Protein AF-A0A0G2K9V1-F1 (afdb_monomer_lite)

Secondary structure (DSSP, 8-state):
---PPPPPP-PPPPPPPPPP----PPPP---------PPP---------SS------S-GGGGHHHHHHHHHHHHHHHHHHHHHHHHHHTTTSPPP---SHHHHHHHHHHHHHTSSS-TTS---GGG--

Sequence (129 aa):
MLARPRTPVTFGPSQPPSLPTERYGAPPLSRAAGRAVKPPVTSEEPVTVTGWSVSNGEEMWFEILPGLAIMGVCLVIPGVSTAYIHKFTNGGKEKRVARVHYQWYLMERDRRISGVNRYYVSKGLENID

Radius of gyration: 33.39 Å; chains: 1; bounding box: 70×55×89 Å

pLDDT: mean 73.61, std 16.57, range [41.78, 95.56]

Foldseek 3Di:
DDDDDDDDDDDDDDDDDDDDDDDDDDDDDDDDDDDDDDDPPPPPPPPPPDPDDPDDDDDPVCPCVVVVVVVVVVVVVVVVVVQVVQCVLLVNDHHQDPPDPVSVVLLVVCLVVQVPSHSSRDDDCVVPD

Structure (mmCIF, N/CA/C/O backbone):
data_AF-A0A0G2K9V1-F1
#
_entry.id   AF-A0A0G2K9V1-F1
#
loop_
_atom_site.group_PDB
_atom_site.id
_atom_site.type_symbol
_atom_site.label_atom_id
_atom_site.label_alt_id
_atom_site.label_comp_id
_atom_site.label_asym_id
_atom_site.label_entity_id
_atom_site.label_seq_id
_atom_site.pdbx_PDB_ins_code
_atom_site.Cartn_x
_atom_site.Cartn_y
_atom_site.Cartn_z
_atom_site.occupancy
_atom_site.B_iso_or_equiv
_atom_site.auth_seq_id
_atom_site.auth_comp_id
_atom_site.auth_asym_id
_atom_site.auth_atom_id
_atom_site.pdbx_PDB_model_num
ATOM 1 N N . MET A 1 1 ? -6.706 -13.037 -38.512 1.00 50.28 1 MET A N 1
ATOM 2 C CA . MET A 1 1 ? -7.124 -14.236 -37.751 1.00 50.28 1 MET A CA 1
ATOM 3 C C . MET A 1 1 ? -8.106 -13.806 -36.671 1.00 50.28 1 MET A C 1
ATOM 5 O O . MET A 1 1 ? -7.709 -13.133 -35.732 1.00 50.28 1 MET A O 1
ATOM 9 N N . LEU A 1 2 ? -9.391 -14.101 -36.877 1.00 46.53 2 LEU A N 1
ATOM 10 C CA . LEU A 1 2 ? -10.514 -13.786 -35.987 1.00 46.53 2 LEU A CA 1
ATOM 11 C C . LEU A 1 2 ? -10.729 -14.952 -35.008 1.00 46.53 2 LEU A C 1
ATOM 13 O O . LEU A 1 2 ? -10.947 -16.073 -35.460 1.00 46.53 2 LEU A O 1
ATOM 17 N N . ALA A 1 3 ? -10.708 -14.701 -33.696 1.00 59.94 3 ALA A N 1
ATOM 18 C CA . ALA A 1 3 ? -11.094 -15.678 -32.672 1.00 59.94 3 ALA A CA 1
ATOM 19 C C . ALA A 1 3 ? -12.182 -15.084 -31.756 1.00 59.94 3 ALA A C 1
ATOM 21 O O . ALA A 1 3 ? -12.080 -13.946 -31.309 1.00 59.94 3 ALA A O 1
ATOM 22 N N . ARG A 1 4 ? -13.258 -15.859 -31.575 1.00 57.25 4 ARG A N 1
ATOM 23 C CA . ARG A 1 4 ? -14.608 -15.485 -31.105 1.00 57.25 4 ARG A CA 1
ATOM 24 C C . ARG A 1 4 ? -14.699 -15.206 -29.588 1.00 57.25 4 ARG A C 1
ATOM 26 O O . ARG A 1 4 ? -13.953 -15.829 -28.834 1.00 57.25 4 ARG A O 1
ATOM 33 N N . PRO A 1 5 ? -15.667 -14.395 -29.111 1.00 58.72 5 PRO A N 1
ATOM 34 C CA . PRO A 1 5 ? -15.942 -14.253 -27.680 1.00 58.72 5 PRO A CA 1
ATOM 35 C C . PRO A 1 5 ? -16.793 -15.425 -27.147 1.00 58.72 5 PRO A C 1
ATOM 37 O O . PRO A 1 5 ? -17.766 -15.835 -27.779 1.00 58.72 5 PRO A O 1
ATOM 40 N N . ARG A 1 6 ? -16.418 -15.971 -25.979 1.00 68.75 6 ARG A N 1
ATOM 41 C CA . ARG A 1 6 ? -17.177 -16.988 -25.222 1.00 68.75 6 ARG A CA 1
ATOM 42 C C . ARG A 1 6 ? -18.236 -16.314 -24.336 1.00 68.75 6 ARG A C 1
ATOM 44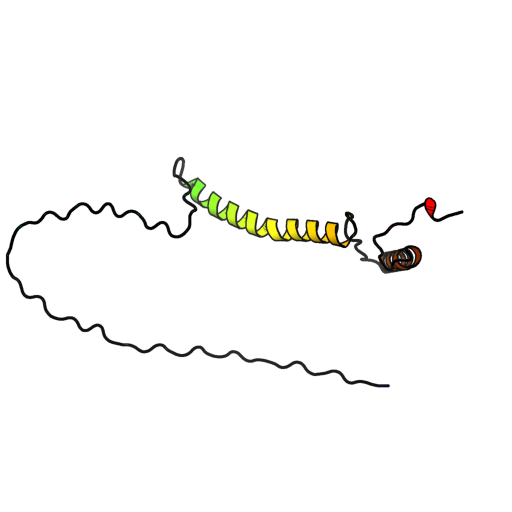 O O . ARG A 1 6 ? -17.949 -15.312 -23.690 1.00 68.75 6 ARG A O 1
ATOM 51 N N . THR A 1 7 ? -19.435 -16.886 -24.299 1.00 65.62 7 THR A N 1
ATOM 52 C CA . THR A 1 7 ? -20.584 -16.489 -23.465 1.00 65.62 7 THR A CA 1
ATOM 53 C C . THR A 1 7 ? -20.383 -16.855 -21.985 1.00 65.62 7 THR A C 1
ATOM 55 O O . THR A 1 7 ? -19.795 -17.905 -21.713 1.00 65.62 7 THR A O 1
ATOM 58 N N . PRO A 1 8 ? -20.893 -16.068 -21.018 1.00 64.94 8 PRO A N 1
ATOM 59 C CA . PRO A 1 8 ? -20.867 -16.435 -19.604 1.00 64.94 8 PRO A CA 1
ATOM 60 C C . PRO A 1 8 ? -22.024 -17.384 -19.239 1.00 64.94 8 PRO A C 1
ATOM 62 O O . PRO A 1 8 ? -23.133 -17.258 -19.751 1.00 64.94 8 PRO A O 1
ATOM 65 N N . VAL A 1 9 ? -21.746 -18.337 -18.346 1.00 69.25 9 VAL A N 1
ATOM 66 C CA . VAL A 1 9 ? -22.703 -19.308 -17.788 1.00 69.25 9 VAL A CA 1
ATOM 67 C C . VAL A 1 9 ? -23.430 -18.672 -16.599 1.00 69.25 9 VAL A C 1
ATOM 69 O O . VAL A 1 9 ? -22.784 -18.213 -15.659 1.00 69.25 9 VAL A O 1
ATOM 72 N N . THR A 1 10 ? -24.762 -18.658 -16.625 1.00 62.28 10 THR A N 1
ATOM 73 C CA . THR A 1 10 ? -25.615 -18.209 -15.513 1.00 62.28 10 THR A CA 1
ATOM 74 C C . THR A 1 10 ? -25.958 -19.399 -14.615 1.00 62.28 10 THR A C 1
ATOM 76 O O . THR A 1 10 ? -26.645 -20.318 -15.051 1.00 62.28 10 THR A O 1
ATOM 79 N N . PHE A 1 11 ? -25.507 -19.381 -13.359 1.00 61.75 11 PHE A N 1
ATOM 80 C CA . PHE A 1 11 ? -25.977 -20.299 -12.315 1.00 61.75 11 PHE A CA 1
ATOM 81 C C . PHE A 1 11 ? -27.176 -19.670 -11.589 1.00 61.75 11 PHE A C 1
ATOM 83 O O . PHE A 1 11 ? -27.063 -18.574 -11.043 1.00 61.75 11 PHE A O 1
ATOM 90 N N . GLY A 1 12 ? -28.330 -20.343 -11.617 1.00 74.38 12 GLY A N 1
ATOM 91 C CA . GLY A 1 12 ? -29.518 -19.970 -10.839 1.00 74.38 12 GLY A CA 1
ATOM 92 C C . GLY A 1 12 ? -29.439 -20.455 -9.380 1.00 74.38 12 GLY A C 1
ATOM 93 O O . GLY A 1 12 ? -28.633 -21.338 -9.078 1.00 74.38 12 GLY A O 1
ATOM 94 N N . PRO A 1 13 ? -30.250 -19.899 -8.462 1.00 67.00 13 PRO A N 1
ATOM 95 C CA . PRO A 1 13 ? -30.188 -20.232 -7.041 1.00 67.00 13 PRO A CA 1
ATOM 96 C C . PRO A 1 13 ? -30.761 -21.630 -6.749 1.00 67.00 13 PRO A C 1
ATOM 98 O O . PRO A 1 13 ? -31.914 -21.925 -7.057 1.00 67.00 13 PRO A O 1
ATOM 101 N N . SER A 1 14 ? -29.955 -22.481 -6.115 1.00 64.31 14 SER A N 1
ATOM 102 C CA . SER A 1 14 ? -30.348 -23.780 -5.558 1.00 64.31 14 SER A CA 1
ATOM 103 C C . SER A 1 14 ? -31.066 -23.610 -4.209 1.00 64.31 14 SER A C 1
ATOM 105 O O . SER A 1 14 ? -30.511 -22.995 -3.299 1.00 64.31 14 SER A O 1
ATOM 107 N N . GLN A 1 15 ? -32.271 -24.167 -4.059 1.00 69.38 15 GLN A N 1
ATOM 108 C CA . GLN A 1 15 ? -32.987 -24.261 -2.775 1.00 69.38 15 GLN A CA 1
ATOM 109 C C . GLN A 1 15 ? -32.299 -25.265 -1.822 1.00 69.38 15 GLN A C 1
ATOM 111 O O . GLN A 1 15 ? -31.877 -26.325 -2.289 1.00 69.38 15 GLN A O 1
ATOM 116 N N . PRO A 1 16 ? -32.203 -24.993 -0.505 1.00 73.00 16 PRO A N 1
ATOM 117 C CA . PRO A 1 16 ? -31.751 -25.983 0.472 1.00 73.00 16 PRO A CA 1
ATOM 118 C C . PRO A 1 16 ? -32.876 -26.972 0.860 1.00 73.00 16 PRO A C 1
ATOM 120 O O . PRO A 1 16 ? -34.043 -26.577 0.914 1.00 73.00 16 PRO A O 1
ATOM 123 N N . PRO A 1 17 ? -32.549 -28.246 1.152 1.00 67.69 17 PRO A N 1
ATOM 124 C CA . PRO A 1 17 ? -33.522 -29.279 1.513 1.00 67.69 17 PRO A CA 1
ATOM 125 C C . PRO A 1 17 ? -34.030 -29.155 2.964 1.00 67.69 17 PRO A C 1
ATOM 127 O O . PRO A 1 17 ? -33.300 -28.748 3.867 1.00 67.69 17 PRO A O 1
ATOM 130 N N . SER A 1 18 ? -35.291 -29.538 3.182 1.00 61.59 18 SER A N 1
ATOM 131 C CA . SER A 1 18 ? -35.998 -29.566 4.469 1.00 61.59 18 SER A CA 1
ATOM 132 C C . SER A 1 18 ? -35.509 -30.697 5.390 1.00 61.59 18 SER A C 1
ATOM 134 O O . SER A 1 18 ? -35.359 -31.839 4.962 1.00 61.59 18 SER A O 1
ATOM 136 N N . LEU A 1 19 ? -35.283 -30.388 6.673 1.00 69.31 19 LEU A N 1
ATOM 137 C CA . LEU A 1 19 ? -34.884 -31.363 7.698 1.00 69.31 19 LEU A CA 1
ATOM 138 C C . LEU A 1 19 ? -36.104 -32.105 8.293 1.00 69.31 19 LEU A C 1
ATOM 140 O O . LEU A 1 19 ? -37.152 -31.485 8.489 1.00 69.31 19 LEU A O 1
ATOM 144 N N . PRO A 1 20 ? -35.981 -33.411 8.603 1.00 58.06 20 PRO A N 1
ATOM 145 C CA . PRO A 1 20 ? -37.081 -34.243 9.085 1.00 58.06 20 PRO A CA 1
ATOM 146 C C . PRO A 1 20 ? -37.406 -34.021 10.571 1.00 58.06 20 PRO A C 1
ATOM 148 O O . PRO A 1 20 ? -36.532 -33.857 11.419 1.00 58.06 20 PRO A O 1
ATOM 151 N N . THR A 1 21 ? -38.703 -34.048 10.874 1.00 54.00 21 THR A N 1
ATOM 152 C CA . THR A 1 21 ? -39.301 -33.933 12.208 1.00 54.00 21 THR A CA 1
ATOM 153 C C . THR A 1 21 ? -39.372 -35.310 12.888 1.00 54.00 21 THR A C 1
ATOM 155 O O . THR A 1 21 ? -40.240 -36.109 12.549 1.00 54.00 21 THR A O 1
ATOM 158 N N . GLU A 1 22 ? -38.521 -35.589 13.878 1.00 49.69 22 GLU A N 1
ATOM 159 C CA . GLU A 1 22 ? -38.716 -36.687 14.848 1.00 49.69 22 GLU A CA 1
ATOM 160 C C . GLU A 1 22 ? -38.683 -36.105 16.270 1.00 49.69 22 GLU A C 1
ATOM 162 O O . GLU A 1 22 ? -37.690 -35.536 16.707 1.00 49.69 22 GLU A O 1
ATOM 167 N N . ARG A 1 23 ? -39.849 -35.954 16.910 1.00 52.38 23 ARG A N 1
ATOM 168 C CA . ARG A 1 23 ? -40.458 -36.906 17.864 1.00 52.38 23 ARG A CA 1
ATOM 169 C C . ARG A 1 23 ? -39.622 -37.138 19.133 1.00 52.38 23 ARG A C 1
ATOM 171 O O . ARG A 1 23 ? -39.090 -38.217 19.359 1.00 52.38 23 ARG A O 1
ATOM 178 N N . TYR A 1 24 ? -39.631 -36.152 20.032 1.00 51.53 24 TYR A N 1
ATOM 179 C CA . TYR A 1 24 ? -39.387 -36.398 21.457 1.00 51.53 24 TYR A CA 1
ATOM 180 C C . TYR A 1 24 ? -40.576 -37.173 22.051 1.00 51.53 24 TYR A C 1
ATOM 182 O O . TYR A 1 24 ? -41.656 -36.617 22.249 1.00 51.53 24 TYR A O 1
ATOM 190 N N . GLY A 1 25 ? -40.384 -38.466 22.314 1.00 50.75 25 GLY A N 1
ATOM 191 C CA . GLY A 1 25 ? -41.258 -39.257 23.179 1.00 50.75 25 GLY A CA 1
ATOM 192 C C . GLY A 1 25 ? -40.863 -39.057 24.643 1.00 50.75 25 GLY A C 1
ATOM 193 O O . GLY A 1 25 ? -39.722 -39.318 25.013 1.00 50.75 25 GLY A O 1
ATOM 194 N N . ALA A 1 26 ? -41.794 -38.597 25.476 1.00 57.19 26 ALA A N 1
ATOM 195 C CA . ALA A 1 26 ? -41.619 -38.508 26.925 1.00 57.19 26 ALA A CA 1
ATOM 196 C C . ALA A 1 26 ? -42.154 -39.783 27.610 1.00 57.19 26 ALA A C 1
ATOM 198 O O . ALA A 1 26 ? -43.310 -40.138 27.368 1.00 57.19 26 ALA A O 1
ATOM 199 N N . PRO A 1 27 ? -41.382 -40.465 28.478 1.00 71.38 27 PRO A N 1
ATOM 200 C CA . PRO A 1 27 ? -41.927 -41.440 29.421 1.00 71.38 27 PRO A CA 1
ATOM 201 C C . PRO A 1 27 ? -42.297 -40.801 30.785 1.00 71.38 27 PRO A C 1
ATOM 203 O O . PRO A 1 27 ? -41.827 -39.709 31.109 1.00 71.38 27 PRO A O 1
ATOM 206 N N . PRO A 1 28 ? -43.181 -41.446 31.576 1.00 56.56 28 PRO A N 1
ATOM 207 C CA . PRO A 1 28 ? -44.060 -40.779 32.540 1.00 56.56 28 PRO A CA 1
ATOM 208 C C . PRO A 1 28 ? -43.472 -40.588 33.950 1.00 56.56 28 PRO A C 1
ATOM 210 O O . PRO A 1 28 ? -42.691 -41.392 34.451 1.00 56.56 28 PRO A O 1
ATOM 213 N N . LEU A 1 29 ? -43.941 -39.528 34.619 1.00 50.62 29 LEU A N 1
ATOM 214 C CA . LEU A 1 29 ? -43.694 -39.185 36.024 1.00 50.62 29 LEU A CA 1
ATOM 215 C C . LEU A 1 29 ? -44.382 -40.180 36.982 1.00 50.62 29 LEU A C 1
ATOM 217 O O . LEU A 1 29 ? -45.600 -40.137 37.145 1.00 50.62 29 LEU A O 1
ATOM 221 N N . SER A 1 30 ? -43.609 -41.005 37.697 1.00 54.53 30 SER A N 1
ATOM 222 C CA . SER A 1 30 ? -44.088 -41.764 38.865 1.00 54.53 30 SER A CA 1
ATOM 223 C C . SER A 1 30 ? -43.228 -41.505 40.109 1.00 54.53 30 SER A C 1
ATOM 225 O O . SER A 1 30 ? -42.219 -42.153 40.366 1.00 54.53 30 SER A O 1
ATOM 227 N N . ARG A 1 31 ? -43.679 -40.502 40.863 1.00 46.59 31 ARG A N 1
ATOM 228 C CA . ARG A 1 31 ? -43.700 -40.340 42.327 1.00 46.59 31 ARG A CA 1
ATOM 229 C C . ARG A 1 31 ? -43.125 -41.509 43.158 1.00 46.59 31 ARG A C 1
ATOM 231 O O . ARG A 1 31 ? -43.801 -42.511 43.361 1.00 46.59 31 ARG A O 1
ATOM 238 N N . ALA A 1 32 ? -41.958 -41.305 43.768 1.00 50.19 32 ALA A N 1
ATOM 239 C CA . ALA A 1 32 ? -41.526 -42.035 44.961 1.00 50.19 32 ALA A CA 1
ATOM 240 C C . ALA A 1 32 ? -40.720 -41.102 45.875 1.00 50.19 32 ALA A C 1
ATOM 242 O O . ALA A 1 32 ? -39.811 -40.400 45.442 1.00 50.19 32 ALA A O 1
ATOM 243 N N . ALA A 1 33 ? -41.133 -41.061 47.137 1.00 52.25 33 ALA A N 1
ATOM 244 C CA . ALA A 1 33 ? -40.583 -40.237 48.196 1.00 52.25 33 ALA A CA 1
ATOM 245 C C . ALA A 1 33 ? -39.162 -40.678 48.574 1.00 52.25 33 ALA A C 1
ATOM 247 O O . ALA A 1 33 ? -38.897 -41.869 48.712 1.00 52.25 33 ALA A O 1
ATOM 248 N N . GLY A 1 34 ? -38.265 -39.724 48.821 1.00 51.28 34 GLY A N 1
ATOM 249 C CA . GLY A 1 34 ? -36.941 -40.050 49.337 1.00 51.28 34 GLY A CA 1
ATOM 250 C C . GLY A 1 34 ? -36.015 -38.848 49.411 1.00 51.28 34 GLY A C 1
ATOM 251 O O . GLY A 1 34 ? -35.461 -38.446 48.404 1.00 51.28 34 GLY A O 1
ATOM 252 N N . ARG A 1 35 ? -35.829 -38.341 50.635 1.00 52.09 35 ARG A N 1
ATOM 253 C CA . ARG A 1 35 ? -34.717 -37.496 51.104 1.00 52.09 35 ARG A CA 1
ATOM 254 C C . ARG A 1 35 ? -34.429 -36.194 50.349 1.00 52.09 35 ARG A C 1
ATOM 256 O O . ARG A 1 35 ? -33.945 -36.164 49.227 1.00 52.09 35 ARG A O 1
ATOM 263 N N . ALA A 1 36 ? -34.574 -35.109 51.105 1.00 41.78 36 ALA A N 1
ATOM 264 C CA . ALA A 1 36 ? -33.931 -33.832 50.861 1.00 41.78 36 ALA A CA 1
ATOM 265 C C . ALA A 1 36 ? -32.413 -34.013 50.664 1.00 41.78 36 ALA A C 1
ATOM 267 O O . ALA A 1 36 ? -31.652 -34.125 51.624 1.00 41.78 36 ALA A O 1
ATOM 268 N N . VAL A 1 37 ? -31.988 -34.041 49.406 1.00 59.34 37 VAL A N 1
ATOM 269 C CA . VAL A 1 37 ? -30.609 -33.800 48.992 1.00 59.34 37 VAL A CA 1
ATOM 270 C C . VAL A 1 37 ? -30.582 -32.348 48.533 1.00 59.34 37 VAL A C 1
ATOM 272 O O . VAL A 1 37 ? -31.200 -32.001 47.530 1.00 59.34 37 VAL A O 1
ATOM 275 N N . LYS A 1 38 ? -29.927 -31.477 49.312 1.00 59.78 38 LYS A N 1
ATOM 276 C CA . LYS A 1 38 ? -29.583 -30.128 48.846 1.00 59.78 38 LYS A CA 1
ATOM 277 C C . LY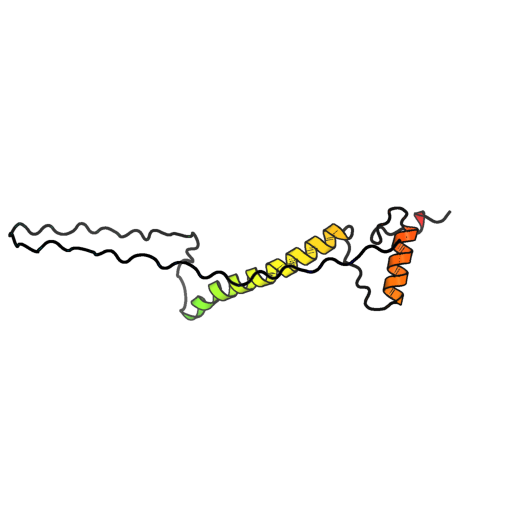S A 1 38 ? -28.799 -30.289 47.537 1.00 59.78 38 LYS A C 1
ATOM 279 O O . LYS A 1 38 ? -27.831 -31.053 47.548 1.00 59.78 38 LYS A O 1
ATOM 284 N N . PRO A 1 39 ? -29.173 -29.608 46.441 1.00 59.22 39 PRO A N 1
ATOM 285 C CA . PRO A 1 39 ? -28.334 -29.620 45.255 1.00 59.22 39 PRO A CA 1
ATOM 286 C C . PRO A 1 39 ? -26.967 -29.024 45.626 1.00 59.22 39 PRO A C 1
ATOM 288 O O . PRO A 1 39 ? -26.926 -28.020 46.351 1.00 59.22 39 PRO A O 1
ATOM 291 N N . PRO A 1 40 ? -25.844 -29.625 45.192 1.00 58.66 40 PRO A N 1
ATOM 292 C CA . PRO A 1 40 ? -24.573 -28.928 45.237 1.00 58.66 40 PRO A CA 1
ATOM 293 C C . PRO A 1 40 ? -24.734 -27.651 44.413 1.00 58.66 40 PRO A C 1
ATOM 295 O O . PRO A 1 40 ? -25.281 -27.686 43.312 1.00 58.66 40 PRO A O 1
ATOM 298 N N . VAL A 1 41 ? -24.298 -26.525 44.975 1.00 57.28 41 VAL A N 1
ATOM 299 C CA . VAL A 1 41 ? -24.093 -25.288 44.225 1.00 57.28 41 VAL A CA 1
ATOM 300 C C . VAL A 1 41 ? -23.051 -25.619 43.164 1.00 57.28 41 VAL A C 1
ATOM 302 O O . VAL A 1 41 ? -21.852 -25.597 43.422 1.00 57.28 41 VAL A O 1
ATOM 305 N N . THR A 1 42 ? -23.516 -26.017 41.985 1.00 49.31 42 THR A N 1
ATOM 306 C CA . THR A 1 42 ? -22.723 -25.945 40.774 1.00 49.31 42 THR A CA 1
ATOM 307 C C . THR A 1 42 ? -22.576 -24.460 40.519 1.00 49.31 42 THR A C 1
ATOM 309 O O . THR A 1 42 ? -23.517 -23.799 40.081 1.00 49.31 42 THR A O 1
ATOM 312 N N . SER A 1 43 ? -21.419 -23.912 40.886 1.00 45.34 43 SER A N 1
ATOM 313 C CA . SER A 1 43 ? -20.906 -22.730 40.218 1.00 45.34 43 SER A CA 1
ATOM 314 C C . SER A 1 43 ? -20.931 -23.062 38.731 1.00 45.34 43 SER A C 1
ATOM 316 O O . SER A 1 43 ? -20.084 -23.818 38.255 1.00 45.34 43 SER A O 1
ATOM 318 N N . GLU A 1 44 ? -21.969 -22.611 38.031 1.00 51.12 44 GLU A N 1
ATOM 319 C CA . GLU A 1 44 ? -21.963 -22.598 36.581 1.00 51.12 44 GLU A CA 1
ATOM 320 C C . GLU A 1 44 ? -20.814 -21.678 36.188 1.00 51.12 44 GLU A C 1
ATOM 322 O O . GLU A 1 44 ? -20.928 -20.453 36.213 1.00 51.12 44 GLU A O 1
ATOM 327 N N . GLU A 1 45 ? -19.655 -22.280 35.933 1.00 53.81 45 GLU A N 1
ATOM 328 C CA . GLU A 1 45 ? -18.601 -21.604 35.210 1.00 53.81 45 GLU A CA 1
ATOM 329 C C . GLU A 1 45 ? -19.176 -21.275 33.829 1.00 53.81 45 GLU A C 1
ATOM 331 O O . GLU A 1 45 ? -19.602 -22.189 33.111 1.00 53.81 45 GLU A O 1
ATOM 336 N N . PRO A 1 46 ? -19.237 -19.993 33.435 1.00 54.53 46 PRO A N 1
ATOM 337 C CA . PRO A 1 46 ? -19.625 -19.655 32.084 1.00 54.53 46 PRO A CA 1
ATOM 338 C C . PRO A 1 46 ? -18.563 -20.235 31.151 1.00 54.53 46 PRO A C 1
ATOM 340 O O . PRO A 1 46 ? -17.409 -19.798 31.152 1.00 54.53 46 PRO A O 1
ATOM 343 N N . VAL A 1 47 ? -18.954 -21.228 30.349 1.00 55.84 47 VAL A N 1
ATOM 344 C CA . VAL A 1 47 ? -18.154 -21.704 29.219 1.00 55.84 47 VAL A CA 1
ATOM 345 C C . VAL A 1 47 ? -17.976 -20.512 28.282 1.00 55.84 47 VAL A C 1
ATOM 347 O O . VAL A 1 47 ? -18.855 -20.163 27.494 1.00 55.84 47 VAL A O 1
ATOM 350 N N . THR A 1 48 ? -16.836 -19.842 28.414 1.00 50.81 48 THR A N 1
ATOM 351 C CA . THR A 1 48 ? -16.443 -18.677 27.627 1.00 50.81 48 THR A CA 1
ATOM 352 C C . THR A 1 48 ? -15.945 -19.166 26.275 1.00 50.81 48 THR A C 1
ATOM 354 O O . THR A 1 48 ? -14.755 -19.293 25.998 1.00 50.81 48 THR A O 1
ATOM 357 N N . VAL A 1 49 ? -16.902 -19.491 25.409 1.00 54.41 49 VAL A N 1
ATOM 358 C CA . VAL A 1 49 ? -16.658 -19.660 23.980 1.00 54.41 49 VAL A CA 1
ATOM 359 C C . VAL A 1 49 ? -16.396 -18.258 23.430 1.00 54.41 49 VAL A C 1
ATOM 361 O O . VAL A 1 49 ? -17.292 -17.423 23.418 1.00 54.41 49 VAL A O 1
ATOM 364 N N . THR A 1 50 ? -15.162 -18.010 22.989 1.00 53.00 50 THR A N 1
ATOM 365 C CA . THR A 1 50 ? -14.598 -16.732 22.502 1.00 53.00 50 THR A CA 1
ATOM 366 C C . THR A 1 50 ? -14.027 -15.813 23.593 1.00 53.00 50 THR A C 1
ATOM 368 O O . THR A 1 50 ? -14.722 -15.165 24.368 1.00 53.00 50 THR A O 1
ATOM 371 N N . GLY A 1 51 ? -12.693 -15.773 23.649 1.00 47.38 51 GLY A N 1
ATOM 372 C CA . GLY A 1 51 ? -11.908 -14.984 24.593 1.00 47.38 51 GLY A CA 1
ATOM 373 C C . GLY A 1 51 ? -11.866 -13.496 24.256 1.00 47.38 51 GLY A C 1
ATOM 374 O O . GLY A 1 51 ? -10.838 -13.006 23.801 1.00 47.38 51 GLY A O 1
ATOM 375 N N . TRP A 1 52 ? -12.958 -12.788 24.540 1.00 43.97 52 TRP A N 1
ATOM 376 C CA . TRP A 1 52 ? -12.965 -11.334 24.724 1.00 43.97 52 TRP A CA 1
ATOM 377 C C . TRP A 1 52 ? -13.881 -10.994 25.908 1.00 43.97 52 TRP A C 1
ATOM 379 O O . TRP A 1 52 ? -15.049 -10.666 25.738 1.00 43.97 52 TRP A O 1
ATOM 389 N N . SER A 1 53 ? -13.349 -11.118 27.126 1.00 51.91 53 SER A N 1
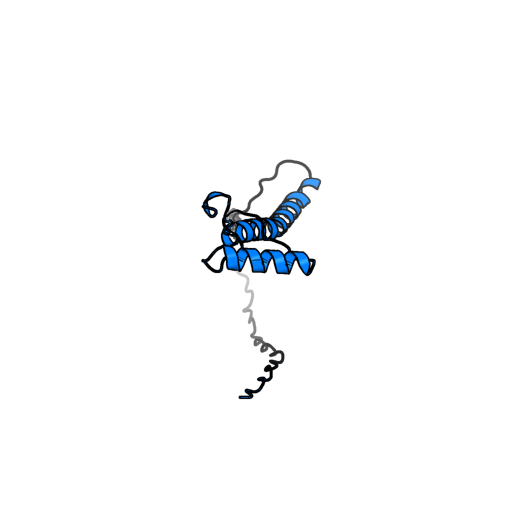ATOM 390 C CA . SER A 1 53 ? -13.986 -10.615 28.348 1.00 51.91 53 SER A CA 1
ATOM 391 C C . SER A 1 53 ? -13.476 -9.197 28.600 1.00 51.91 53 SER A C 1
ATOM 393 O O . SER A 1 53 ? -12.331 -9.009 29.013 1.00 51.91 53 SER A O 1
ATOM 39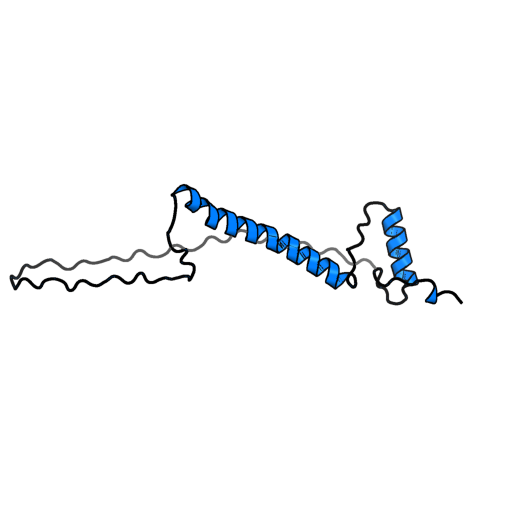5 N N . VAL A 1 54 ? -14.296 -8.193 28.287 1.00 59.22 54 VAL A N 1
ATOM 396 C CA . VAL A 1 54 ? -14.066 -6.811 28.724 1.00 59.22 54 VAL A CA 1
ATOM 397 C C . VAL A 1 54 ? -14.611 -6.718 30.148 1.00 59.22 54 VAL A C 1
ATOM 399 O O . VAL A 1 54 ? -15.821 -6.717 30.352 1.00 59.22 54 VAL A O 1
ATOM 402 N N . SER A 1 55 ? -13.715 -6.730 31.138 1.00 56.12 55 SER A N 1
ATOM 403 C CA . SER A 1 55 ? -14.078 -6.620 32.555 1.00 56.12 55 SER A CA 1
ATOM 404 C C . SER A 1 55 ? -14.744 -5.279 32.866 1.00 56.12 55 SER A C 1
ATOM 406 O O . SER A 1 55 ? -14.214 -4.215 32.555 1.00 56.12 55 SER A O 1
ATOM 408 N N . ASN A 1 56 ? -15.895 -5.392 33.524 1.00 55.78 56 ASN A N 1
ATOM 409 C CA . ASN A 1 56 ? -16.774 -4.347 34.039 1.00 55.78 56 ASN A CA 1
ATOM 410 C C . ASN A 1 56 ? -16.053 -3.345 34.955 1.00 55.78 56 ASN A C 1
ATOM 412 O O . ASN A 1 56 ? -15.204 -3.751 35.752 1.00 55.78 56 ASN A O 1
ATOM 416 N N . GLY A 1 57 ? -16.445 -2.065 34.908 1.00 57.38 57 GLY A N 1
ATOM 417 C CA . GLY A 1 57 ? -15.877 -1.066 35.812 1.00 57.38 57 GLY A CA 1
ATOM 418 C C . GLY A 1 57 ? -16.634 0.245 35.971 1.00 57.38 57 GLY A C 1
ATOM 419 O O . GLY A 1 57 ? -16.801 0.635 37.113 1.00 57.38 57 GLY A O 1
ATOM 420 N N . GLU A 1 58 ? -17.103 0.925 34.917 1.00 51.75 58 GLU A N 1
ATOM 421 C CA . GLU A 1 58 ? -17.702 2.270 35.042 1.00 51.75 58 GLU A CA 1
ATOM 422 C C . GLU A 1 58 ? -18.758 2.509 33.936 1.00 51.75 58 GLU A C 1
ATOM 424 O O . GLU A 1 58 ? -18.509 2.184 32.785 1.00 51.75 58 GLU A O 1
ATOM 429 N N . GLU A 1 59 ? -19.949 2.988 34.334 1.00 55.75 59 GLU A N 1
ATOM 430 C CA . GLU A 1 59 ? -21.088 3.588 33.594 1.00 55.75 59 GLU A CA 1
ATOM 431 C C . GLU A 1 59 ? -21.682 2.905 32.314 1.00 55.75 59 GLU A C 1
ATOM 433 O O . GLU A 1 59 ? -21.043 2.721 31.287 1.00 55.75 59 GLU A O 1
ATOM 438 N N . MET A 1 60 ? -22.997 2.622 32.314 1.00 68.62 60 MET A N 1
ATOM 439 C CA . MET A 1 60 ? -23.765 1.958 31.223 1.00 68.62 60 MET A CA 1
ATOM 440 C C . MET A 1 60 ? -23.571 2.551 29.814 1.00 68.62 60 MET A C 1
ATOM 442 O O . MET A 1 60 ? -23.795 1.886 28.804 1.00 68.62 60 MET A O 1
ATOM 446 N N . TRP A 1 61 ? -23.172 3.820 29.721 1.00 81.81 61 TRP A N 1
ATOM 447 C CA . TRP A 1 61 ? -22.962 4.479 28.436 1.00 81.81 61 TRP A CA 1
ATOM 448 C C . TRP A 1 61 ? -21.765 3.915 27.662 1.00 81.81 61 TRP A C 1
ATOM 450 O O . TRP A 1 61 ? -21.715 4.068 26.443 1.00 81.81 61 TRP A O 1
ATOM 460 N N . PHE A 1 62 ? -20.819 3.252 28.334 1.00 80.38 62 PHE A N 1
ATOM 461 C CA . PHE A 1 62 ? -19.623 2.697 27.705 1.00 80.38 62 PHE A CA 1
ATOM 462 C C . PHE A 1 62 ? -19.879 1.383 26.943 1.00 80.38 62 PHE A C 1
ATOM 464 O O . PHE A 1 62 ? -19.034 0.990 26.139 1.00 80.38 62 PHE A O 1
ATOM 471 N N . GLU A 1 63 ? -21.034 0.722 27.107 1.00 79.50 63 GLU A N 1
ATOM 472 C CA . GLU A 1 63 ? -21.362 -0.544 26.415 1.00 79.50 63 GLU A CA 1
ATOM 473 C C . GLU A 1 63 ? -21.359 -0.428 24.880 1.00 79.50 63 GLU A C 1
ATOM 475 O O . GLU A 1 63 ? -21.143 -1.413 24.174 1.00 79.50 63 GLU A O 1
ATOM 480 N N . ILE A 1 64 ? -21.540 0.780 24.336 1.00 85.44 64 ILE A N 1
ATOM 481 C CA . ILE A 1 64 ? -21.461 1.027 22.889 1.00 85.44 64 ILE A CA 1
ATOM 482 C C . ILE A 1 64 ? -20.017 1.070 22.365 1.00 85.44 64 ILE A C 1
ATOM 484 O O . ILE A 1 64 ? -19.784 0.855 21.171 1.00 85.44 64 ILE A O 1
ATOM 488 N N . LEU A 1 65 ? -19.029 1.338 23.228 1.00 85.50 65 LEU A N 1
ATOM 489 C CA . LEU A 1 65 ? -17.642 1.534 22.805 1.00 85.50 65 LEU A CA 1
ATOM 490 C C . LEU A 1 65 ? -16.983 0.267 22.249 1.00 85.50 65 LEU A C 1
ATOM 492 O O . LEU A 1 65 ? -16.330 0.391 21.214 1.00 85.50 65 LEU A O 1
ATOM 496 N N . PRO A 1 66 ? -17.145 -0.939 22.831 1.00 84.19 66 PRO A N 1
ATOM 497 C CA . PRO A 1 66 ? -16.604 -2.158 22.232 1.00 84.19 66 PRO A CA 1
ATOM 498 C C . PRO A 1 66 ? -17.149 -2.403 20.819 1.00 84.19 66 PRO A C 1
ATOM 500 O O . PRO A 1 66 ? -16.385 -2.729 19.910 1.00 84.19 66 PRO A O 1
ATOM 503 N N . GLY A 1 67 ? -18.451 -2.171 20.604 1.00 88.38 67 GLY A N 1
ATOM 504 C CA . GLY A 1 67 ? -19.075 -2.278 19.283 1.00 88.38 67 GLY A CA 1
ATOM 505 C C . GLY A 1 67 ? -18.501 -1.267 18.289 1.00 88.38 67 GLY A C 1
ATOM 506 O O . GLY A 1 67 ? -18.085 -1.643 17.191 1.00 88.38 67 GLY A O 1
ATOM 507 N N . LEU A 1 68 ? -18.394 0.003 18.695 1.00 90.81 68 LEU A N 1
ATOM 508 C CA . LEU A 1 68 ? -17.796 1.061 17.877 1.00 90.81 68 LEU A CA 1
ATOM 509 C C . LEU A 1 68 ? -16.313 0.792 17.573 1.00 90.81 68 LEU A C 1
ATOM 511 O O . LEU A 1 68 ? -15.867 1.036 16.453 1.00 90.81 68 LEU A O 1
ATOM 515 N N . ALA A 1 69 ? -15.555 0.257 18.534 1.00 91.44 69 ALA A N 1
ATOM 516 C CA . ALA A 1 69 ? -14.145 -0.082 18.369 1.00 91.44 69 ALA A CA 1
ATOM 517 C C . ALA A 1 69 ? -13.954 -1.205 17.344 1.00 91.44 69 ALA A C 1
ATOM 519 O O . ALA A 1 69 ? -13.134 -1.067 16.436 1.00 91.44 69 ALA A O 1
ATOM 520 N N . ILE A 1 70 ? -14.747 -2.280 17.430 1.00 93.25 70 ILE A N 1
ATOM 521 C CA . ILE A 1 70 ? -14.709 -3.378 16.455 1.00 93.25 70 ILE A CA 1
ATOM 522 C C . ILE A 1 70 ? -15.090 -2.861 15.065 1.00 93.25 70 ILE A C 1
ATOM 524 O O . ILE A 1 70 ? -14.366 -3.114 14.102 1.00 93.25 70 ILE A O 1
ATOM 528 N N . MET A 1 71 ? -16.167 -2.075 14.954 1.00 93.88 71 MET A N 1
ATOM 529 C CA . MET A 1 71 ? -16.558 -1.456 13.683 1.00 93.88 71 MET A CA 1
ATOM 530 C C . MET A 1 71 ? -15.445 -0.571 13.109 1.00 93.88 71 MET A C 1
ATOM 532 O O . MET A 1 71 ? -15.132 -0.668 11.922 1.00 93.88 71 MET A O 1
ATOM 536 N N . GLY A 1 72 ? -14.811 0.251 13.948 1.00 94.75 72 GLY A N 1
ATOM 537 C CA . GLY A 1 72 ? -13.690 1.103 13.560 1.00 94.75 72 GLY A CA 1
ATOM 538 C C . GLY A 1 72 ? -12.505 0.293 13.038 1.00 94.75 72 GLY A C 1
ATOM 539 O O . GLY A 1 72 ? -12.015 0.559 11.942 1.00 94.75 72 GLY A O 1
ATOM 540 N N . VAL A 1 73 ? -12.084 -0.744 13.766 1.00 95.56 73 VAL A N 1
ATOM 541 C CA . VAL A 1 73 ? -10.989 -1.634 13.351 1.00 95.56 73 VAL A CA 1
ATOM 542 C C . VAL A 1 73 ? -11.315 -2.320 12.022 1.00 95.56 73 VAL A C 1
ATOM 544 O O . VAL A 1 73 ? -10.490 -2.296 11.107 1.00 95.56 73 VAL A O 1
ATOM 547 N N . CYS A 1 74 ? -12.529 -2.856 11.864 1.00 93.56 74 CYS A N 1
ATOM 548 C CA . CYS A 1 74 ? -12.969 -3.489 10.620 1.00 93.56 74 CYS A CA 1
ATOM 549 C C . CYS A 1 74 ? -12.926 -2.539 9.412 1.00 93.56 74 CYS A C 1
ATOM 551 O O . CYS A 1 74 ? -12.590 -2.981 8.315 1.00 93.56 74 CYS A O 1
ATOM 553 N N . LEU A 1 75 ? -13.224 -1.248 9.592 1.00 93.94 75 LEU A N 1
ATOM 554 C CA . LEU A 1 75 ? -13.154 -0.249 8.518 1.00 93.94 75 LEU A CA 1
ATOM 555 C C . LEU A 1 75 ? -11.727 0.248 8.245 1.00 93.94 75 LEU A C 1
ATOM 557 O O . LEU A 1 75 ? -11.387 0.559 7.102 1.00 93.94 75 LEU A O 1
ATOM 561 N N . VAL A 1 76 ? -10.872 0.300 9.266 1.00 94.50 76 VAL A N 1
ATOM 562 C CA . VAL A 1 76 ? -9.473 0.729 9.129 1.00 94.50 76 VAL A CA 1
ATOM 563 C C . VAL A 1 76 ? -8.634 -0.323 8.401 1.00 94.50 76 VAL A C 1
ATOM 565 O O . VAL A 1 76 ? -7.788 0.043 7.580 1.00 94.50 76 VAL A O 1
ATOM 568 N N . ILE A 1 77 ? -8.881 -1.616 8.644 1.00 94.38 77 ILE A N 1
ATOM 569 C CA . ILE A 1 77 ? -8.094 -2.720 8.069 1.00 94.38 77 ILE A CA 1
ATOM 570 C C . ILE A 1 77 ? -7.973 -2.610 6.535 1.00 94.38 77 ILE A C 1
ATOM 572 O O . ILE A 1 77 ? -6.841 -2.531 6.056 1.00 94.38 77 ILE A O 1
ATOM 576 N N . PRO A 1 78 ? -9.058 -2.515 5.736 1.00 93.88 78 PRO A N 1
ATOM 577 C CA . PRO A 1 78 ? -8.942 -2.396 4.281 1.00 93.88 78 PRO A CA 1
ATOM 578 C C . PRO A 1 78 ? -8.148 -1.164 3.819 1.00 93.88 78 PRO A C 1
ATOM 580 O O . PRO A 1 78 ? -7.377 -1.247 2.859 1.00 93.88 78 PRO A O 1
ATOM 583 N N . GLY A 1 79 ? -8.295 -0.022 4.498 1.00 92.38 79 GLY A N 1
ATOM 584 C CA . GLY A 1 79 ? -7.572 1.209 4.160 1.00 92.38 79 GLY A CA 1
ATOM 585 C C . GLY A 1 79 ? -6.066 1.078 4.387 1.00 92.38 79 GLY A C 1
ATOM 586 O O . GLY A 1 79 ? -5.258 1.405 3.517 1.00 92.38 79 GLY A O 1
ATOM 587 N N . VAL A 1 80 ? -5.682 0.515 5.530 1.00 93.19 80 VAL A N 1
ATOM 588 C CA . VAL A 1 80 ? -4.279 0.272 5.876 1.00 93.19 80 VAL A CA 1
ATOM 589 C C . VAL A 1 80 ? -3.678 -0.803 4.966 1.00 93.19 80 VAL A C 1
ATOM 591 O O . VAL A 1 80 ? -2.612 -0.593 4.383 1.00 93.19 80 VAL A O 1
ATOM 594 N N . SER A 1 81 ? -4.380 -1.920 4.758 1.00 92.31 81 SER A N 1
ATOM 595 C CA . SER A 1 81 ? -3.942 -2.992 3.859 1.00 92.31 81 SER A CA 1
ATOM 596 C C . SER A 1 81 ? -3.718 -2.490 2.433 1.00 92.31 81 SER A C 1
ATOM 598 O O . SER A 1 81 ? -2.681 -2.780 1.841 1.00 92.31 81 SER A O 1
ATOM 600 N N . THR A 1 82 ? -4.639 -1.697 1.876 1.00 92.75 82 THR A N 1
ATOM 601 C CA . THR A 1 82 ? -4.483 -1.154 0.515 1.00 92.75 82 THR A CA 1
ATOM 602 C C . THR A 1 82 ? -3.314 -0.177 0.407 1.00 92.75 82 THR A C 1
ATOM 604 O O . THR A 1 82 ? -2.576 -0.231 -0.579 1.00 92.75 82 THR A O 1
ATOM 607 N N . ALA A 1 83 ? -3.068 0.653 1.425 1.00 89.38 83 ALA A N 1
ATOM 608 C CA . ALA A 1 83 ? -1.896 1.525 1.468 1.00 89.38 83 ALA A CA 1
ATOM 609 C C . ALA A 1 83 ? -0.580 0.726 1.479 1.00 89.38 83 ALA A C 1
ATOM 611 O O . ALA A 1 83 ? 0.337 1.044 0.715 1.00 89.38 83 ALA A O 1
ATOM 612 N N . TYR A 1 84 ? -0.493 -0.345 2.277 1.00 91.19 84 TYR A N 1
ATOM 613 C CA . TYR A 1 84 ? 0.670 -1.238 2.277 1.00 91.19 84 TYR A CA 1
ATOM 614 C C . TYR A 1 84 ? 0.854 -1.952 0.935 1.00 91.19 84 TYR A C 1
ATOM 616 O O . TYR A 1 84 ? 1.966 -1.972 0.408 1.00 91.19 84 TYR A O 1
ATOM 624 N N . ILE A 1 85 ? -0.222 -2.470 0.335 1.00 90.88 85 ILE A N 1
ATOM 625 C CA . ILE A 1 85 ? -0.172 -3.124 -0.982 1.00 90.88 85 ILE A CA 1
ATOM 626 C C . ILE A 1 85 ? 0.293 -2.137 -2.058 1.00 90.88 85 ILE A C 1
ATOM 628 O O . ILE A 1 85 ? 1.137 -2.472 -2.892 1.00 90.88 85 ILE A O 1
ATOM 632 N N . HIS A 1 86 ? -0.208 -0.901 -2.046 1.00 91.38 86 HIS A N 1
ATOM 633 C CA . HIS A 1 86 ? 0.220 0.129 -2.990 1.00 91.38 86 HIS A CA 1
ATOM 634 C C . HIS A 1 86 ? 1.696 0.489 -2.819 1.00 91.38 86 HIS A C 1
ATOM 636 O O . HIS A 1 86 ? 2.399 0.591 -3.824 1.00 91.38 86 HIS A O 1
ATOM 642 N N . LYS A 1 87 ? 2.190 0.613 -1.584 1.00 88.06 87 LYS A N 1
ATOM 643 C CA . LYS A 1 87 ? 3.620 0.841 -1.336 1.00 88.06 87 LYS A CA 1
ATOM 644 C C . LYS A 1 87 ? 4.466 -0.348 -1.791 1.00 88.06 87 LYS A C 1
ATOM 646 O O . LYS A 1 87 ? 5.474 -0.147 -2.458 1.00 88.06 87 LYS A O 1
ATOM 651 N N . PHE A 1 88 ? 4.045 -1.580 -1.509 1.00 87.25 88 PHE A N 1
ATOM 652 C CA . PHE A 1 88 ? 4.788 -2.784 -1.894 1.00 87.25 88 PHE A CA 1
ATOM 653 C C . PHE A 1 88 ? 4.877 -2.954 -3.419 1.00 87.25 88 PHE A C 1
ATOM 655 O O . PHE A 1 88 ? 5.947 -3.203 -3.968 1.00 87.25 88 PHE A O 1
ATOM 662 N N . THR A 1 89 ? 3.765 -2.749 -4.127 1.00 85.44 89 THR A N 1
ATOM 663 C CA . THR A 1 89 ? 3.690 -2.946 -5.586 1.00 85.44 89 THR A CA 1
ATOM 664 C C . THR A 1 89 ? 4.366 -1.842 -6.402 1.00 85.44 89 THR A C 1
ATOM 666 O O . THR A 1 89 ? 4.793 -2.102 -7.524 1.00 85.44 89 THR A O 1
ATOM 669 N N . ASN A 1 90 ? 4.510 -0.629 -5.857 1.00 85.75 90 ASN A N 1
ATOM 670 C CA . ASN A 1 90 ? 5.099 0.525 -6.553 1.00 85.75 90 ASN A CA 1
ATOM 671 C C . ASN A 1 90 ? 6.510 0.886 -6.055 1.00 85.75 90 ASN A C 1
ATOM 673 O O . ASN A 1 90 ? 6.938 2.034 -6.172 1.00 85.75 90 ASN A O 1
ATOM 677 N N . GLY A 1 91 ? 7.246 -0.074 -5.487 1.00 83.06 91 GLY A N 1
ATOM 678 C CA . GLY A 1 91 ? 8.643 0.130 -5.082 1.00 83.06 91 GLY A CA 1
ATOM 679 C C . GLY A 1 91 ? 8.816 1.100 -3.910 1.00 83.06 91 GLY A C 1
ATOM 680 O O . GLY A 1 91 ? 9.713 1.936 -3.926 1.00 83.06 91 GLY A O 1
ATOM 681 N N . GLY A 1 92 ? 7.925 1.029 -2.921 1.00 83.31 92 GLY A N 1
ATOM 682 C CA . GLY A 1 92 ? 7.917 1.884 -1.730 1.00 83.31 92 GLY A CA 1
ATOM 683 C C . GLY A 1 92 ? 7.258 3.249 -1.935 1.00 83.31 92 GLY A C 1
ATOM 684 O O . GLY A 1 92 ? 7.110 4.001 -0.975 1.00 83.31 92 GLY A O 1
ATOM 685 N N . LYS A 1 93 ? 6.839 3.568 -3.164 1.00 83.25 93 LYS A N 1
ATOM 686 C CA . LYS A 1 93 ? 6.217 4.847 -3.520 1.00 83.25 93 LYS A CA 1
ATOM 687 C C . LYS A 1 93 ? 4.698 4.732 -3.576 1.00 83.25 93 LYS A C 1
ATOM 689 O O . LYS A 1 93 ? 4.131 3.642 -3.636 1.00 83.25 93 LYS A O 1
ATOM 694 N N . GLU A 1 94 ? 4.032 5.877 -3.577 1.00 84.69 94 GLU A N 1
ATOM 695 C CA . GLU A 1 94 ? 2.595 5.932 -3.814 1.00 84.69 94 GLU A CA 1
ATOM 696 C C . GLU A 1 94 ? 2.253 5.512 -5.248 1.00 84.69 94 GLU A C 1
ATOM 698 O O . GLU A 1 94 ? 3.001 5.756 -6.201 1.00 84.69 94 GLU A O 1
ATOM 703 N N . LYS A 1 95 ? 1.095 4.867 -5.408 1.00 86.88 95 LYS A N 1
ATOM 704 C CA . LYS A 1 95 ? 0.590 4.463 -6.720 1.00 86.88 95 LYS A CA 1
ATOM 705 C C . LYS A 1 95 ? 0.313 5.706 -7.561 1.00 86.88 95 LYS A C 1
ATOM 707 O O . LYS A 1 95 ? -0.474 6.561 -7.163 1.00 86.88 95 LYS A O 1
ATOM 712 N N . ARG A 1 96 ? 0.893 5.777 -8.761 1.00 84.25 96 ARG A N 1
ATOM 713 C CA . ARG A 1 96 ? 0.586 6.853 -9.710 1.00 84.25 96 ARG A CA 1
ATOM 714 C C . ARG A 1 96 ? -0.867 6.758 -10.170 1.00 84.25 96 ARG A C 1
ATOM 716 O O . ARG A 1 96 ? -1.308 5.720 -10.660 1.00 84.25 96 ARG A O 1
ATOM 723 N N . VAL A 1 97 ? -1.601 7.854 -10.007 1.00 87.56 97 VAL A N 1
ATOM 724 C CA . VAL A 1 97 ? -3.009 7.978 -10.391 1.00 87.56 97 VAL A CA 1
ATOM 725 C C . VAL A 1 97 ? -3.086 8.782 -11.687 1.00 87.56 97 VAL A C 1
ATOM 727 O O . VAL A 1 97 ? -2.936 9.999 -11.674 1.00 87.56 97 VAL A O 1
ATOM 730 N N . ALA A 1 98 ? -3.304 8.101 -12.813 1.00 87.00 98 ALA A N 1
ATOM 731 C CA . ALA A 1 98 ? -3.474 8.735 -14.118 1.00 87.00 98 ALA A CA 1
ATOM 732 C C . ALA A 1 98 ? -4.960 9.015 -14.395 1.00 87.00 98 ALA A C 1
ATOM 734 O O . ALA A 1 98 ? -5.656 8.192 -14.983 1.00 87.00 98 ALA A O 1
ATOM 735 N N . ARG A 1 99 ? -5.453 10.175 -13.946 1.00 90.25 99 ARG A N 1
ATOM 736 C CA . ARG A 1 99 ? -6.820 10.658 -14.235 1.00 90.25 99 ARG A CA 1
ATOM 737 C C . ARG A 1 99 ? -6.929 11.317 -15.606 1.00 90.25 99 ARG A C 1
ATOM 739 O O . ARG A 1 99 ? -8.001 11.324 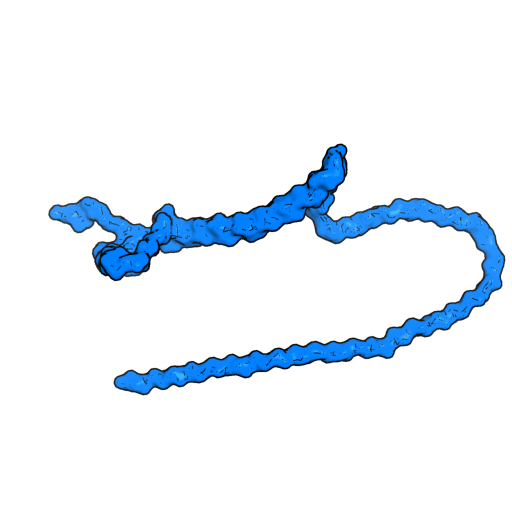-16.195 1.00 90.25 99 ARG A O 1
ATOM 746 N N . VAL A 1 100 ? -5.829 11.886 -16.093 1.00 90.44 100 VAL A N 1
ATOM 747 C CA . VAL A 1 100 ? -5.769 12.629 -17.358 1.00 90.44 100 VAL A CA 1
ATOM 748 C C . VAL A 1 100 ? -4.906 11.865 -18.360 1.00 90.44 100 VAL A C 1
ATOM 750 O O . VAL A 1 100 ? -3.885 11.289 -17.982 1.00 90.44 100 VAL A O 1
ATOM 753 N N . HIS A 1 101 ? -5.256 11.904 -19.650 1.00 90.38 101 HIS A N 1
ATOM 754 C CA . HIS A 1 101 ? -4.479 11.254 -20.719 1.00 90.38 101 HIS A CA 1
ATOM 755 C C . HIS A 1 101 ? -2.993 11.632 -20.708 1.00 90.38 101 HIS A C 1
ATOM 757 O O . HIS A 1 101 ? -2.137 10.778 -20.927 1.00 90.38 101 HIS A O 1
ATOM 763 N N . TYR A 1 102 ? -2.674 12.885 -20.381 1.00 92.19 102 TYR A N 1
ATOM 764 C CA . TYR A 1 102 ? -1.293 13.339 -20.237 1.00 92.19 102 TYR A CA 1
ATOM 765 C C . TYR A 1 102 ? -0.526 12.574 -19.143 1.00 92.19 102 TYR A C 1
ATOM 767 O O . TYR A 1 102 ? 0.614 12.167 -19.352 1.00 92.19 102 TYR A O 1
ATOM 775 N N . GLN A 1 103 ? -1.164 12.293 -18.001 1.00 92.44 103 GLN A N 1
ATOM 776 C CA . GLN A 1 103 ? -0.554 11.515 -16.916 1.00 92.44 103 GLN A CA 1
ATOM 777 C C . GLN A 1 103 ? -0.312 10.059 -17.334 1.00 92.44 103 GLN A C 1
ATOM 779 O O . GLN A 1 103 ? 0.718 9.486 -16.983 1.00 92.44 103 GLN A O 1
ATOM 784 N N . TRP A 1 104 ? -1.223 9.476 -18.120 1.00 91.38 104 TRP A N 1
ATOM 785 C CA . TRP A 1 104 ? -1.028 8.143 -18.692 1.00 91.38 104 TRP A CA 1
ATOM 786 C C . TRP A 1 104 ? 0.139 8.119 -19.684 1.00 91.38 104 TRP A C 1
ATOM 788 O O . TRP A 1 104 ? 0.996 7.242 -19.609 1.00 91.38 104 TRP A O 1
ATOM 798 N N . TYR A 1 105 ? 0.228 9.123 -20.563 1.00 92.00 105 TYR A N 1
ATOM 799 C CA . TYR A 1 105 ? 1.340 9.259 -21.504 1.00 92.00 105 TYR A CA 1
ATOM 800 C C . TYR A 1 105 ? 2.694 9.355 -20.784 1.00 92.00 105 TYR A C 1
ATOM 802 O O . TYR A 1 105 ? 3.654 8.694 -21.184 1.00 92.00 105 TYR A O 1
ATOM 810 N N . LEU A 1 106 ? 2.764 10.113 -19.683 1.00 90.62 106 LEU A N 1
ATOM 811 C CA . LEU A 1 106 ? 3.960 10.189 -18.840 1.00 90.62 106 LEU A CA 1
ATOM 812 C C . LEU A 1 106 ? 4.265 8.868 -18.119 1.00 90.62 106 LEU A C 1
ATOM 814 O O . LEU A 1 106 ? 5.423 8.464 -18.068 1.00 90.62 106 LEU A O 1
ATOM 818 N N . MET A 1 107 ? 3.259 8.150 -17.610 1.00 90.06 107 MET A N 1
ATOM 819 C CA . MET A 1 107 ? 3.471 6.814 -17.031 1.00 90.06 107 MET A CA 1
ATOM 820 C C . MET A 1 107 ? 4.041 5.826 -18.052 1.00 90.06 107 MET A C 1
ATOM 822 O O . MET A 1 107 ? 4.941 5.052 -17.730 1.00 90.06 107 MET A O 1
ATOM 826 N N . GLU A 1 108 ? 3.542 5.872 -19.283 1.00 90.31 108 GLU A N 1
ATOM 827 C CA . GLU A 1 108 ? 3.992 5.006 -20.367 1.00 90.31 108 GLU A CA 1
ATOM 828 C C . GLU A 1 108 ? 5.390 5.385 -20.874 1.00 90.31 108 GLU A C 1
ATOM 830 O O . GLU A 1 108 ? 6.173 4.530 -21.289 1.00 90.31 108 GLU A O 1
ATOM 835 N N . ARG A 1 109 ? 5.735 6.676 -20.833 1.00 90.31 109 ARG A N 1
ATOM 836 C CA . ARG A 1 109 ? 7.101 7.152 -21.071 1.00 90.31 109 ARG A CA 1
ATOM 837 C C . ARG A 1 109 ? 8.054 6.606 -20.006 1.00 90.31 109 ARG A C 1
ATOM 839 O O . ARG A 1 109 ? 9.071 6.024 -20.368 1.00 90.31 109 ARG A O 1
ATOM 846 N N . ASP A 1 110 ? 7.707 6.719 -18.728 1.00 88.62 110 ASP A N 1
ATOM 847 C CA . ASP A 1 110 ? 8.555 6.239 -17.630 1.00 88.62 110 ASP A CA 1
ATOM 848 C C . ASP A 1 110 ? 8.720 4.716 -17.660 1.00 88.62 110 ASP A C 1
ATOM 850 O O . ASP A 1 110 ? 9.816 4.207 -17.429 1.00 88.62 110 ASP A O 1
ATOM 854 N N . ARG A 1 111 ? 7.671 3.975 -18.045 1.00 88.81 111 ARG A N 1
ATOM 855 C CA . ARG A 1 111 ? 7.750 2.524 -18.275 1.00 88.81 111 ARG A CA 1
ATOM 856 C C . ARG A 1 111 ? 8.787 2.156 -19.340 1.00 88.81 111 ARG A C 1
ATOM 858 O O . ARG A 1 111 ? 9.513 1.180 -19.156 1.00 88.81 111 ARG A O 1
ATOM 865 N N . ARG A 1 112 ? 8.859 2.933 -20.427 1.00 89.06 112 ARG A N 1
ATOM 866 C CA . ARG A 1 112 ? 9.812 2.735 -21.532 1.00 89.06 112 ARG A CA 1
ATOM 867 C C . ARG A 1 112 ? 11.237 3.143 -21.152 1.00 89.06 112 ARG A C 1
ATOM 869 O O . ARG A 1 112 ? 12.161 2.385 -21.415 1.00 89.06 112 ARG A O 1
ATOM 876 N N . ILE A 1 113 ? 11.410 4.289 -20.489 1.00 87.19 113 ILE A N 1
ATOM 877 C CA . ILE A 1 113 ? 12.729 4.798 -20.059 1.00 87.19 113 ILE A CA 1
ATOM 878 C C . ILE A 1 113 ? 13.360 3.896 -18.991 1.00 87.19 113 ILE A C 1
ATOM 880 O O . ILE A 1 113 ? 14.574 3.732 -18.947 1.00 87.19 113 ILE A O 1
ATOM 884 N N . SER A 1 114 ? 12.542 3.276 -18.141 1.00 84.69 114 SER A N 1
ATOM 885 C CA . SER A 1 114 ? 13.016 2.406 -17.066 1.00 84.69 114 SER A CA 1
ATOM 886 C C . SER A 1 114 ? 13.823 1.188 -17.554 1.00 84.69 114 SER A C 1
ATOM 888 O O . SER A 1 114 ? 14.654 0.663 -16.812 1.00 84.69 114 SER A O 1
ATOM 890 N N . GLY A 1 115 ? 13.584 0.711 -18.782 1.00 83.19 115 GLY A N 1
ATOM 891 C CA . GLY A 1 115 ? 14.239 -0.473 -19.360 1.00 83.19 115 GLY A CA 1
ATOM 892 C C . GLY A 1 115 ? 13.779 -1.817 -18.773 1.00 83.19 115 GLY A C 1
ATOM 893 O O . GLY A 1 115 ? 13.919 -2.849 -19.418 1.00 83.19 115 GLY A O 1
ATOM 894 N N . VAL A 1 116 ? 13.156 -1.819 -17.589 1.00 84.75 116 VAL A N 1
ATOM 895 C CA . VAL A 1 116 ? 12.660 -3.023 -16.892 1.00 84.75 116 VAL A CA 1
ATOM 896 C C . VAL A 1 116 ? 11.135 -3.190 -16.958 1.00 84.75 116 VAL A C 1
ATOM 898 O O . VAL A 1 116 ? 10.559 -3.946 -16.177 1.00 84.75 116 VAL A O 1
ATOM 901 N N . ASN A 1 117 ? 10.459 -2.471 -17.863 1.00 83.69 117 ASN A N 1
ATOM 902 C CA . ASN A 1 117 ? 8.996 -2.488 -18.036 1.00 83.69 117 ASN A CA 1
ATOM 903 C C . ASN A 1 117 ? 8.205 -2.198 -16.735 1.00 83.69 117 ASN A C 1
ATOM 905 O O . ASN A 1 117 ? 7.073 -2.647 -16.554 1.00 83.69 117 ASN A O 1
ATOM 909 N N . ARG A 1 118 ? 8.798 -1.442 -15.801 1.00 84.56 118 ARG A N 1
ATOM 910 C CA . ARG A 1 118 ? 8.188 -1.051 -14.521 1.00 84.56 118 ARG A CA 1
ATOM 911 C C . ARG A 1 118 ? 8.195 0.467 -14.403 1.00 84.56 118 ARG A C 1
ATOM 913 O O . ARG A 1 118 ? 9.248 1.076 -14.282 1.00 84.56 118 ARG A O 1
ATOM 920 N N . TYR A 1 119 ? 7.015 1.082 -14.389 1.00 86.31 119 TYR A N 1
ATOM 921 C CA . TYR A 1 119 ? 6.878 2.547 -14.359 1.00 86.31 119 TYR A CA 1
ATOM 922 C C . TYR A 1 119 ? 7.345 3.197 -13.045 1.00 86.31 119 TYR A C 1
ATOM 924 O O . TYR A 1 119 ? 7.589 4.398 -13.004 1.00 86.31 119 TYR A O 1
ATOM 932 N N . TYR A 1 120 ? 7.417 2.439 -11.947 1.00 83.69 120 TYR A N 1
ATOM 933 C CA . TYR A 1 120 ? 7.766 2.978 -10.628 1.00 83.69 120 TYR A CA 1
ATOM 934 C C . TYR A 1 120 ? 9.283 3.062 -10.388 1.00 83.69 120 TYR A C 1
ATOM 936 O O . TYR A 1 120 ? 9.730 3.735 -9.454 1.00 83.69 120 TYR A O 1
ATOM 944 N N . VAL A 1 121 ? 10.077 2.399 -11.234 1.00 83.06 121 VAL A N 1
ATOM 945 C CA . VAL A 1 121 ? 11.538 2.470 -11.206 1.00 83.06 121 VAL A CA 1
ATOM 946 C C . VAL A 1 121 ? 11.952 3.743 -11.933 1.00 83.06 121 VAL A C 1
ATOM 948 O O . VAL A 1 121 ? 11.970 3.799 -13.162 1.00 83.06 121 VAL A O 1
ATOM 951 N N . SER A 1 122 ? 12.226 4.779 -11.146 1.00 83.19 122 SER A N 1
ATOM 952 C CA . SER A 1 122 ? 12.671 6.080 -11.639 1.00 83.19 122 SER A CA 1
ATOM 953 C C . SER A 1 122 ? 14.128 6.002 -12.086 1.00 83.19 122 SER A C 1
ATOM 955 O O . SER A 1 122 ? 14.943 5.387 -11.405 1.00 83.19 122 SER A O 1
ATOM 957 N N . LYS A 1 123 ? 14.433 6.641 -13.213 1.00 84.50 123 LYS A N 1
ATOM 958 C CA . LYS A 1 123 ? 15.794 6.925 -13.669 1.00 84.50 123 LYS A CA 1
ATOM 959 C C . LYS A 1 123 ? 16.041 8.413 -13.443 1.00 84.50 123 LYS A C 1
ATOM 961 O O . LYS A 1 123 ? 15.212 9.221 -13.864 1.00 84.50 123 LYS A O 1
ATOM 966 N N . GLY A 1 124 ? 17.094 8.754 -12.716 1.00 83.88 124 GLY A N 1
ATOM 967 C CA . GLY A 1 124 ? 17.513 10.129 -12.477 1.00 83.88 124 GLY A CA 1
ATOM 968 C C . GLY A 1 124 ? 18.580 10.585 -13.471 1.00 83.88 124 GLY A C 1
ATOM 969 O O . GLY A 1 124 ? 18.621 10.138 -14.620 1.00 83.88 124 GLY A O 1
ATOM 970 N N . LEU A 1 125 ? 19.437 11.496 -13.009 1.00 85.31 125 LEU A N 1
ATOM 971 C CA . LEU A 1 125 ? 20.559 12.032 -13.782 1.00 85.31 125 LEU A CA 1
ATOM 972 C C . LEU A 1 125 ? 21.636 10.975 -14.065 1.00 85.31 125 LEU A C 1
ATOM 974 O O . LEU A 1 125 ? 22.395 11.136 -15.007 1.00 85.31 125 LEU A O 1
ATOM 978 N N . GLU A 1 126 ? 21.663 9.868 -13.318 1.00 86.62 126 GLU A N 1
ATOM 979 C CA . GLU A 1 126 ? 22.615 8.766 -13.502 1.00 86.62 126 GLU A CA 1
ATOM 980 C C . GLU A 1 126 ? 22.466 8.013 -14.835 1.00 86.62 126 GLU A C 1
ATOM 982 O O . GLU A 1 126 ? 23.292 7.169 -15.164 1.00 86.62 126 GLU A O 1
ATOM 987 N N . ASN A 1 127 ? 21.398 8.278 -15.590 1.00 81.62 127 ASN A N 1
ATOM 988 C CA . ASN A 1 127 ? 21.139 7.661 -16.890 1.00 81.62 127 ASN A CA 1
ATOM 989 C C . ASN A 1 127 ? 21.520 8.577 -18.074 1.00 81.62 127 ASN A C 1
ATOM 991 O O . ASN A 1 127 ? 21.198 8.245 -19.214 1.00 81.62 127 ASN A O 1
ATOM 995 N N . ILE A 1 128 ? 22.122 9.740 -17.816 1.00 81.88 128 ILE A N 1
ATOM 996 C CA . ILE A 1 128 ? 22.551 10.708 -18.831 1.00 81.88 128 ILE A CA 1
ATOM 997 C C . ILE A 1 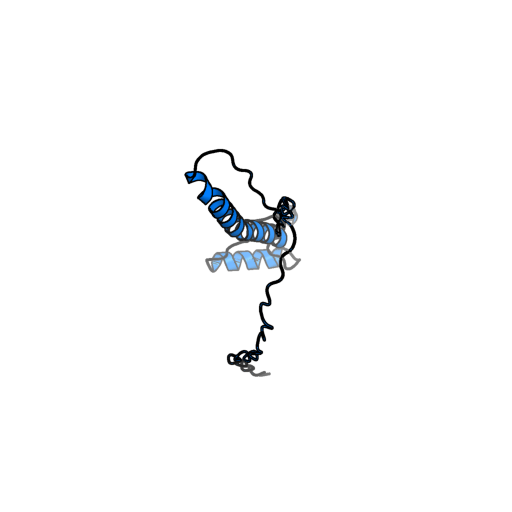128 ? 24.081 10.794 -18.754 1.00 81.88 128 ILE A C 1
ATOM 999 O O . ILE A 1 128 ? 24.607 11.086 -17.683 1.00 81.88 128 ILE A O 1
ATOM 1003 N N . ASP A 1 129 ? 24.753 10.476 -19.862 1.00 83.00 129 ASP A N 1
ATOM 1004 C CA . ASP A 1 129 ? 26.211 10.592 -20.058 1.00 83.00 129 ASP A CA 1
ATOM 1005 C C . ASP A 1 129 ? 26.603 12.027 -20.449 1.00 83.00 129 ASP A C 1
ATOM 1007 O O . ASP A 1 129 ? 25.803 12.668 -21.179 1.00 83.00 129 ASP A O 1
#